Protein AF-R9A403-F1 (afdb_monomer_lite)

Radius of gyration: 10.73 Å; chains: 1; bounding box: 21×27×22 Å

Sequence (46 aa):
MDPDSGLCAGCFRTIEEIGNWSAMSEEERERIWSELPQRKAGNSLK

Foldseek 3Di:
DPPPQCADPPQRHHPCCVVCVVVDDPVRVVVVVVCRVVSNVVVVVD

Structure (mmCIF, N/CA/C/O backbone):
data_AF-R9A403-F1
#
_entry.id   AF-R9A403-F1
#
loop_
_atom_site.group_PDB
_atom_site.id
_atom_site.type_symbol
_atom_site.label_atom_id
_atom_site.label_alt_id
_atom_site.label_comp_id
_atom_site.label_asym_id
_atom_site.label_entity_id
_atom_site.label_seq_id
_atom_site.pdbx_PDB_ins_code
_atom_site.Cartn_x
_atom_site.Cartn_y
_atom_site.Cartn_z
_atom_site.occupancy
_atom_site.B_iso_or_equiv
_atom_site.auth_seq_id
_atom_site.auth_comp_id
_atom_site.auth_asym_id
_atom_site.auth_atom_id
_atom_site.pdbx_PDB_model_num
ATOM 1 N N . MET A 1 1 ? 6.648 -1.726 -6.982 1.00 84.69 1 MET A N 1
ATOM 2 C CA . MET A 1 1 ? 5.383 -1.703 -7.744 1.00 84.69 1 MET A CA 1
ATOM 3 C C . MET A 1 1 ? 5.542 -2.684 -8.885 1.00 84.69 1 MET A C 1
ATOM 5 O O . MET A 1 1 ? 6.622 -2.713 -9.463 1.00 84.69 1 MET A O 1
ATOM 9 N N . ASP A 1 2 ? 4.531 -3.504 -9.140 1.00 88.00 2 ASP A N 1
ATOM 10 C CA . ASP A 1 2 ? 4.437 -4.347 -10.327 1.00 88.00 2 ASP A CA 1
ATOM 11 C C . ASP A 1 2 ? 4.253 -3.444 -11.562 1.00 88.00 2 ASP A C 1
ATOM 13 O O . ASP A 1 2 ? 3.316 -2.639 -11.565 1.00 88.00 2 ASP A O 1
ATOM 17 N N . PRO A 1 3 ? 5.145 -3.504 -12.569 1.00 86.88 3 PRO A N 1
ATOM 18 C CA . PRO A 1 3 ? 5.097 -2.599 -13.719 1.00 86.88 3 PRO A CA 1
ATOM 19 C C . PRO A 1 3 ? 3.828 -2.734 -14.562 1.00 86.88 3 PRO A C 1
ATOM 21 O O . PRO A 1 3 ? 3.398 -1.758 -15.168 1.00 86.88 3 PRO A O 1
ATOM 24 N N . ASP A 1 4 ? 3.223 -3.922 -14.583 1.00 87.56 4 ASP A N 1
ATOM 25 C CA . ASP A 1 4 ? 2.104 -4.212 -15.473 1.00 87.56 4 ASP A CA 1
ATOM 26 C C . ASP A 1 4 ? 0.738 -3.881 -14.850 1.00 87.56 4 ASP A C 1
ATOM 28 O O . ASP A 1 4 ? -0.194 -3.516 -15.562 1.00 87.56 4 ASP A O 1
ATOM 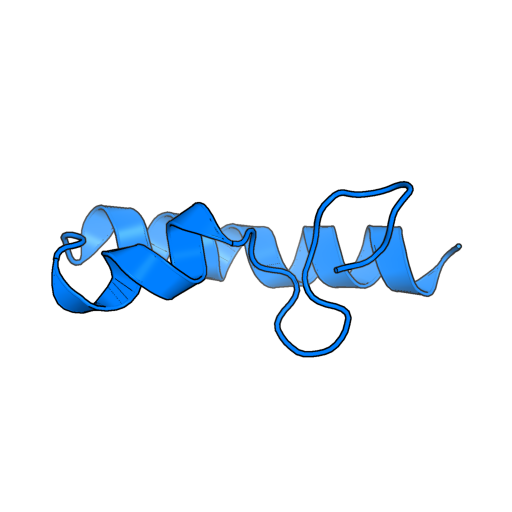32 N N . SER A 1 5 ? 0.577 -4.070 -13.537 1.00 90.19 5 SER A N 1
ATOM 33 C CA . SER A 1 5 ? -0.666 -3.777 -12.805 1.00 90.19 5 SER A CA 1
ATOM 34 C C . SER A 1 5 ? -0.644 -2.430 -12.084 1.00 90.19 5 SER A C 1
ATOM 36 O O . SER A 1 5 ? -1.700 -1.931 -11.703 1.00 90.19 5 SER A O 1
ATOM 38 N N . GLY A 1 6 ? 0.536 -1.847 -11.855 1.00 93.00 6 GLY A N 1
ATOM 39 C CA . GLY A 1 6 ? 0.683 -0.633 -11.050 1.00 93.00 6 GLY A CA 1
ATOM 40 C C . GLY A 1 6 ? 0.420 -0.847 -9.554 1.00 93.00 6 GLY A C 1
ATOM 41 O O . GLY A 1 6 ? 0.236 0.124 -8.823 1.00 93.00 6 GLY A O 1
ATOM 42 N N . LEU A 1 7 ? 0.395 -2.098 -9.080 1.00 95.88 7 LEU A N 1
ATOM 43 C CA . LEU A 1 7 ? 0.111 -2.438 -7.685 1.00 95.88 7 LEU A CA 1
ATOM 44 C C . LEU A 1 7 ? 1.376 -2.813 -6.909 1.00 95.88 7 LEU A C 1
ATOM 46 O O . LEU A 1 7 ? 2.376 -3.289 -7.444 1.00 95.88 7 LEU A O 1
ATOM 50 N N . CYS A 1 8 ? 1.352 -2.640 -5.593 1.00 95.44 8 CYS A N 1
ATOM 51 C CA . CYS A 1 8 ? 2.375 -3.190 -4.716 1.00 95.44 8 CYS A CA 1
ATOM 52 C C . CYS A 1 8 ? 2.275 -4.724 -4.660 1.00 95.44 8 CYS A C 1
ATOM 54 O O . CYS A 1 8 ? 1.224 -5.261 -4.323 1.00 95.44 8 CYS A O 1
ATOM 56 N N . ALA A 1 9 ? 3.387 -5.430 -4.886 1.00 91.62 9 ALA A N 1
ATOM 57 C CA . ALA A 1 9 ? 3.437 -6.897 -4.884 1.00 91.62 9 ALA A CA 1
ATOM 58 C C . ALA A 1 9 ? 3.108 -7.550 -3.522 1.00 91.62 9 ALA A C 1
ATOM 60 O O . ALA A 1 9 ? 2.848 -8.747 -3.462 1.00 91.62 9 ALA A O 1
ATOM 61 N N . GLY A 1 10 ? 3.138 -6.784 -2.424 1.00 92.06 10 GLY A N 1
ATOM 62 C CA . GLY A 1 10 ? 2.801 -7.281 -1.087 1.00 92.06 10 GLY A CA 1
ATOM 63 C C . GLY A 1 10 ? 1.358 -6.994 -0.673 1.00 92.06 10 GLY A C 1
ATOM 64 O O . GLY A 1 10 ? 0.643 -7.890 -0.231 1.00 92.06 10 GLY A O 1
ATOM 65 N N . CYS A 1 11 ? 0.928 -5.735 -0.790 1.00 95.50 11 CYS A N 1
ATOM 66 C CA . CYS A 1 11 ? -0.375 -5.290 -0.287 1.00 95.50 11 CYS A CA 1
ATOM 67 C C . CYS A 1 11 ? -1.434 -5.063 -1.372 1.00 95.50 11 CYS A C 1
ATOM 69 O O . CYS A 1 11 ? -2.574 -4.783 -1.020 1.00 95.50 11 CYS A O 1
ATOM 71 N N . PHE A 1 12 ? -1.080 -5.179 -2.658 1.00 96.75 12 PHE A N 1
ATOM 72 C CA . PHE A 1 12 ? -1.981 -5.017 -3.810 1.00 96.75 12 PHE A CA 1
ATOM 73 C C . PHE A 1 12 ? -2.720 -3.665 -3.856 1.00 96.75 12 PHE A C 1
ATOM 75 O O . PHE A 1 12 ? -3.805 -3.549 -4.427 1.00 96.75 12 PHE A O 1
ATOM 82 N N . ARG A 1 13 ? -2.112 -2.638 -3.252 1.00 97.06 13 ARG A N 1
ATOM 83 C CA . ARG A 1 13 ? -2.532 -1.233 -3.318 1.00 97.06 13 ARG A CA 1
ATOM 84 C C . ARG A 1 13 ? -1.669 -0.438 -4.290 1.00 97.06 13 ARG A C 1
ATOM 86 O O . ARG A 1 13 ? -0.524 -0.828 -4.535 1.00 97.06 13 ARG A O 1
ATOM 93 N N . THR A 1 14 ? -2.188 0.675 -4.795 1.00 96.62 14 THR A N 1
ATOM 94 C CA . THR A 1 14 ? -1.403 1.651 -5.566 1.00 96.62 14 THR A CA 1
ATOM 95 C C . THR A 1 14 ? -0.507 2.486 -4.646 1.00 96.62 14 THR A C 1
ATOM 97 O O . THR A 1 14 ? -0.643 2.463 -3.418 1.00 96.62 14 THR A O 1
ATOM 100 N N . ILE A 1 15 ? 0.431 3.238 -5.227 1.00 95.88 15 ILE A N 1
ATOM 101 C CA . ILE A 1 15 ? 1.306 4.122 -4.448 1.00 95.88 15 ILE A CA 1
ATOM 102 C C . ILE A 1 15 ? 0.530 5.285 -3.816 1.00 95.88 15 ILE A C 1
ATOM 104 O O . ILE A 1 15 ? 0.828 5.664 -2.685 1.00 95.88 15 ILE A O 1
ATOM 108 N N . GLU A 1 16 ? -0.499 5.800 -4.492 1.00 96.12 16 GLU A N 1
ATOM 109 C CA . GLU A 1 16 ? -1.376 6.852 -3.973 1.00 96.12 16 GLU A CA 1
ATOM 110 C C . GLU A 1 16 ? -2.181 6.354 -2.772 1.00 96.12 16 GLU A C 1
ATOM 112 O O . GLU A 1 16 ? -2.271 7.047 -1.760 1.00 96.12 16 GLU A O 1
ATOM 117 N N . GLU A 1 17 ? -2.717 5.133 -2.850 1.00 97.31 17 GLU A N 1
ATOM 118 C CA . GLU A 1 17 ? -3.448 4.511 -1.744 1.00 9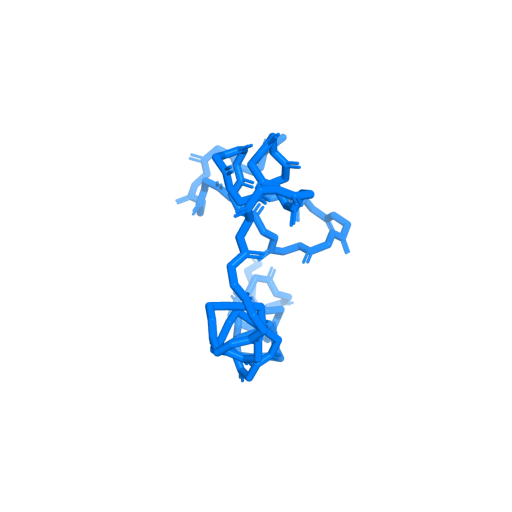7.31 17 GLU A CA 1
ATOM 119 C C . GLU A 1 17 ? -2.551 4.300 -0.517 1.00 97.31 17 GLU A C 1
ATOM 121 O O . GLU A 1 17 ? -2.989 4.489 0.615 1.00 97.31 17 GLU A O 1
ATOM 126 N N . ILE A 1 18 ? -1.285 3.926 -0.727 1.00 96.94 18 ILE A N 1
ATOM 127 C CA . ILE A 1 18 ? -0.313 3.752 0.360 1.00 96.94 18 ILE A CA 1
ATOM 128 C C . ILE A 1 18 ? 0.071 5.106 0.968 1.00 96.94 18 ILE A C 1
ATOM 130 O O . ILE A 1 18 ? 0.088 5.240 2.191 1.00 96.94 18 ILE A O 1
ATOM 134 N N . GLY A 1 19 ? 0.370 6.103 0.130 1.00 97.19 19 GLY A N 1
ATOM 135 C CA . GLY A 1 19 ? 0.814 7.425 0.573 1.00 97.19 19 GLY A CA 1
ATOM 136 C C . GLY A 1 19 ? -0.270 8.219 1.303 1.00 97.19 19 GLY A C 1
ATOM 137 O O . GLY A 1 19 ? 0.028 8.901 2.280 1.00 97.19 19 GLY A O 1
ATOM 138 N N . ASN A 1 20 ? -1.528 8.084 0.878 1.00 97.31 20 ASN A N 1
ATOM 139 C CA . ASN A 1 20 ? -2.654 8.835 1.438 1.00 97.31 20 ASN A CA 1
ATOM 140 C C . ASN A 1 20 ? -3.445 8.060 2.501 1.00 97.31 20 ASN A C 1
ATOM 142 O O . ASN A 1 20 ? -4.437 8.575 3.012 1.00 97.31 20 ASN A O 1
ATOM 146 N N . TRP A 1 21 ? -3.018 6.848 2.871 1.00 96.50 21 TRP A N 1
ATOM 147 C CA . TRP A 1 21 ? -3.796 5.947 3.727 1.00 96.50 21 TRP A CA 1
ATOM 148 C C . TRP A 1 21 ? -4.280 6.593 5.034 1.00 96.50 21 TRP A C 1
ATOM 150 O O . TRP A 1 21 ? -5.426 6.406 5.445 1.00 96.50 21 TRP A O 1
ATOM 160 N N . SER A 1 22 ? -3.424 7.378 5.694 1.00 96.69 22 SER A N 1
ATOM 161 C CA . SER A 1 22 ? -3.753 8.058 6.953 1.00 96.69 22 SER A CA 1
ATOM 162 C C . SER A 1 22 ? -4.770 9.191 6.793 1.00 96.69 22 SER A C 1
ATOM 164 O O . SER A 1 22 ? -5.496 9.472 7.743 1.00 96.69 22 SER A O 1
ATOM 166 N N . ALA A 1 23 ? -4.849 9.803 5.610 1.00 97.56 23 ALA A N 1
ATOM 167 C CA . ALA A 1 23 ? -5.756 10.905 5.300 1.00 97.56 23 ALA A CA 1
ATOM 168 C C . ALA A 1 23 ? -7.107 10.444 4.727 1.00 97.56 23 ALA A C 1
ATOM 170 O O . ALA A 1 23 ? -8.059 11.216 4.747 1.00 97.56 23 ALA A O 1
ATOM 171 N N . MET A 1 24 ? -7.190 9.204 4.237 1.00 97.69 24 MET A N 1
ATOM 172 C CA . MET A 1 24 ? -8.429 8.617 3.722 1.00 97.69 24 MET A CA 1
ATOM 173 C C . MET A 1 24 ? -9.505 8.482 4.802 1.00 97.69 24 MET A C 1
ATOM 175 O O . MET A 1 24 ? -9.202 8.171 5.962 1.00 97.69 24 MET A O 1
ATOM 179 N N . SER A 1 25 ? -10.761 8.653 4.394 1.00 98.06 25 SER A N 1
ATOM 180 C CA . SER A 1 25 ? -11.929 8.365 5.218 1.00 98.06 25 SER A CA 1
ATOM 181 C C . SER A 1 25 ? -12.083 6.860 5.464 1.00 98.06 25 SER A C 1
ATOM 183 O O . SER A 1 25 ? -11.415 6.021 4.850 1.00 98.06 25 SER A O 1
ATOM 185 N N . GLU A 1 26 ? -12.956 6.499 6.400 1.00 97.69 26 GLU A N 1
ATOM 186 C CA . GLU A 1 26 ? -13.248 5.094 6.681 1.00 97.69 26 GLU A CA 1
ATOM 187 C C . GLU A 1 26 ? -13.894 4.412 5.469 1.00 97.69 26 GLU A C 1
ATOM 189 O O . GLU A 1 26 ? -13.459 3.3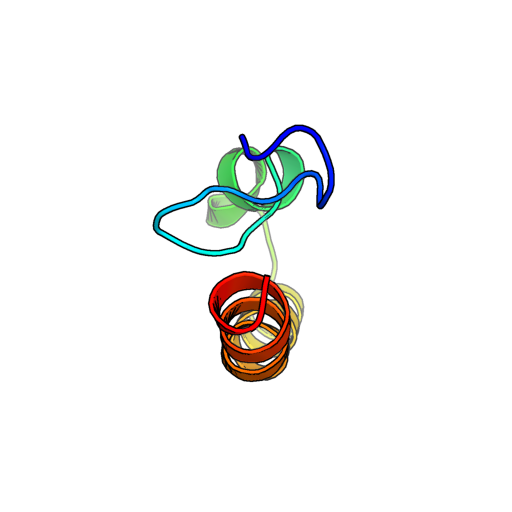33 5.072 1.00 97.69 26 GLU A O 1
ATOM 194 N N . GLU A 1 27 ? -14.815 5.097 4.791 1.00 97.94 27 GLU A N 1
ATOM 195 C CA . GLU A 1 27 ? -15.500 4.599 3.596 1.00 97.94 27 GLU A CA 1
ATOM 196 C C . GLU A 1 27 ? -14.525 4.352 2.432 1.00 97.94 27 GLU A C 1
ATOM 198 O O . GLU A 1 27 ? -14.628 3.353 1.715 1.00 97.94 27 GLU A O 1
ATOM 203 N N . GLU A 1 28 ? -13.540 5.238 2.246 1.00 97.50 28 GLU A N 1
ATOM 204 C CA . GLU A 1 28 ? -12.490 5.061 1.237 1.00 97.50 28 GLU A CA 1
ATOM 205 C C . GLU A 1 28 ? -11.621 3.834 1.542 1.00 97.50 28 GLU A C 1
ATOM 207 O O . GLU A 1 28 ? -11.324 3.031 0.651 1.00 97.50 28 GLU A O 1
ATOM 212 N N . ARG A 1 29 ? -11.245 3.647 2.813 1.00 97.94 29 ARG A N 1
ATOM 213 C CA . ARG A 1 29 ? -10.451 2.490 3.250 1.00 97.94 29 ARG A CA 1
ATOM 214 C C . ARG A 1 29 ? -11.222 1.183 3.104 1.00 97.94 29 ARG A C 1
ATOM 216 O O . ARG A 1 29 ? -10.644 0.201 2.634 1.00 97.94 29 ARG A O 1
ATOM 223 N N . GLU A 1 30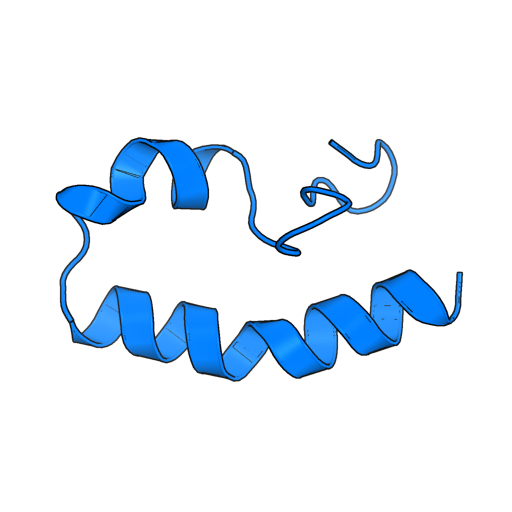 ? -12.501 1.168 3.469 1.00 97.94 30 GLU A N 1
ATOM 224 C CA . GLU A 1 30 ? -13.384 0.009 3.312 1.00 97.94 30 GLU A CA 1
ATOM 225 C C . GLU A 1 30 ? -13.517 -0.398 1.848 1.00 97.94 30 GLU A C 1
ATOM 227 O O . GLU A 1 30 ? -13.367 -1.578 1.513 1.00 97.94 30 GLU A O 1
ATOM 232 N N . ARG A 1 31 ? -13.715 0.581 0.958 1.00 97.69 31 ARG A N 1
ATOM 233 C CA . ARG A 1 31 ? -13.750 0.331 -0.482 1.00 97.69 31 ARG A CA 1
ATOM 234 C C . ARG A 1 31 ? -12.463 -0.337 -0.954 1.00 97.69 31 ARG A C 1
ATOM 236 O O . ARG A 1 31 ? -12.532 -1.395 -1.580 1.00 97.69 31 ARG A O 1
ATOM 243 N N . ILE A 1 32 ? -11.301 0.216 -0.602 1.00 97.00 32 ILE A N 1
ATOM 244 C CA . ILE A 1 32 ? -10.006 -0.366 -0.981 1.00 97.00 32 ILE A CA 1
ATOM 245 C C . ILE A 1 32 ? -9.889 -1.795 -0.448 1.00 97.00 32 ILE A C 1
ATOM 247 O O . ILE A 1 32 ? -9.536 -2.699 -1.203 1.00 97.00 32 ILE A O 1
ATOM 251 N N . TRP A 1 33 ? -10.220 -2.033 0.825 1.00 97.06 33 TRP A N 1
ATOM 252 C CA . TRP A 1 33 ? -10.185 -3.374 1.414 1.00 97.06 33 TRP A CA 1
ATOM 253 C C . TRP A 1 33 ? -11.091 -4.374 0.700 1.00 97.06 33 TRP A C 1
ATOM 255 O O . TRP A 1 33 ? -10.674 -5.517 0.516 1.00 97.06 33 TRP A O 1
ATOM 265 N N . SER A 1 34 ? -12.278 -3.955 0.259 1.00 97.69 34 SER A N 1
ATOM 266 C CA . SER A 1 34 ? -13.198 -4.819 -0.487 1.00 97.69 34 SER A CA 1
ATOM 267 C C . SER A 1 34 ? -12.649 -5.239 -1.860 1.00 97.69 34 SER A C 1
ATOM 269 O O . SER A 1 34 ? -12.929 -6.342 -2.331 1.00 97.69 34 SER A O 1
ATOM 271 N N . GLU A 1 35 ? -11.811 -4.402 -2.477 1.00 96.50 35 GLU A N 1
ATOM 272 C CA . GLU A 1 35 ? -11.220 -4.647 -3.796 1.00 96.50 35 GLU A CA 1
ATOM 273 C C . GLU A 1 35 ? -9.923 -5.485 -3.722 1.00 96.50 35 GLU A C 1
ATOM 275 O O . GLU A 1 35 ? -9.591 -6.200 -4.675 1.00 96.50 35 GLU A O 1
ATOM 280 N N . LEU A 1 36 ? -9.196 -5.469 -2.592 1.00 96.06 36 LEU A N 1
ATOM 281 C CA . LEU A 1 36 ? -7.909 -6.176 -2.437 1.00 96.06 36 LEU A CA 1
ATOM 282 C C . LEU A 1 36 ? -7.945 -7.678 -2.775 1.00 96.06 36 LEU A C 1
ATOM 284 O O . LEU A 1 36 ? -7.010 -8.137 -3.437 1.00 96.06 36 LEU A O 1
ATOM 288 N N . PRO A 1 37 ? -8.959 -8.473 -2.370 1.00 95.56 37 PRO A N 1
ATOM 289 C CA . PRO A 1 37 ? -9.004 -9.895 -2.708 1.00 95.56 37 PRO A CA 1
ATOM 290 C C . PRO A 1 37 ? -9.033 -10.134 -4.220 1.00 95.56 37 PRO A C 1
ATOM 292 O O . PRO A 1 37 ? -8.340 -11.019 -4.720 1.00 95.56 37 PRO A O 1
ATOM 295 N N . GLN A 1 38 ? -9.793 -9.314 -4.952 1.00 94.75 38 GLN A N 1
ATOM 296 C CA . GLN A 1 38 ? -9.910 -9.410 -6.406 1.00 94.75 38 GLN A CA 1
ATOM 297 C C . GLN A 1 38 ? -8.601 -9.004 -7.084 1.00 94.75 38 GLN A C 1
ATOM 299 O O . GLN A 1 38 ? -8.104 -9.729 -7.947 1.00 94.75 38 GLN A O 1
ATOM 304 N N . ARG A 1 39 ? -7.988 -7.901 -6.634 1.00 95.06 39 ARG A N 1
ATOM 305 C CA . ARG A 1 39 ? -6.673 -7.448 -7.114 1.00 95.06 39 ARG A CA 1
ATOM 306 C C . ARG A 1 39 ? -5.599 -8.517 -6.893 1.00 95.06 39 ARG A C 1
ATOM 308 O O 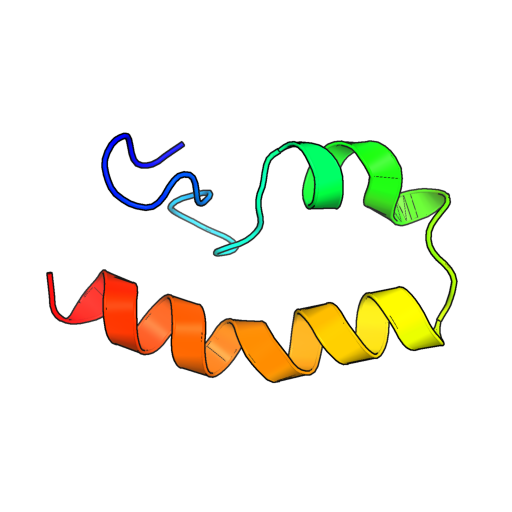. ARG A 1 39 ? -4.846 -8.834 -7.810 1.00 95.06 39 ARG A O 1
ATOM 315 N N . LYS A 1 40 ? -5.572 -9.136 -5.707 1.00 93.81 40 LYS A N 1
ATOM 316 C CA . LYS A 1 40 ? -4.653 -10.236 -5.383 1.00 93.81 40 LYS A CA 1
ATOM 317 C C . LYS A 1 40 ? -4.876 -11.446 -6.284 1.00 93.81 40 LYS A C 1
ATOM 319 O O . LYS A 1 40 ? -3.899 -12.001 -6.778 1.00 93.81 40 LYS A O 1
ATOM 324 N N . ALA A 1 41 ? -6.124 -11.861 -6.495 1.00 92.25 41 ALA A N 1
ATOM 325 C CA . ALA A 1 41 ? -6.438 -12.996 -7.357 1.00 92.25 41 ALA A CA 1
ATOM 326 C C . ALA A 1 41 ? -5.981 -12.739 -8.800 1.00 92.25 41 ALA A C 1
ATOM 328 O O . ALA A 1 41 ? -5.249 -13.551 -9.356 1.00 92.25 41 ALA A O 1
ATOM 329 N N . GLY A 1 42 ? -6.317 -11.575 -9.364 1.00 88.31 42 GLY A N 1
ATOM 330 C CA . GLY A 1 42 ? -5.884 -11.185 -10.708 1.00 88.31 42 GLY A CA 1
ATOM 331 C C . GLY A 1 42 ? -4.362 -11.100 -10.858 1.00 88.31 42 GLY A C 1
ATOM 332 O O . GLY A 1 42 ? -3.831 -11.469 -11.899 1.00 88.31 42 GLY A O 1
ATOM 333 N N . ASN A 1 43 ? -3.650 -10.680 -9.809 1.00 87.31 43 ASN A N 1
ATOM 334 C CA . ASN A 1 43 ? -2.189 -10.592 -9.821 1.00 87.31 43 ASN A CA 1
ATOM 335 C C . ASN A 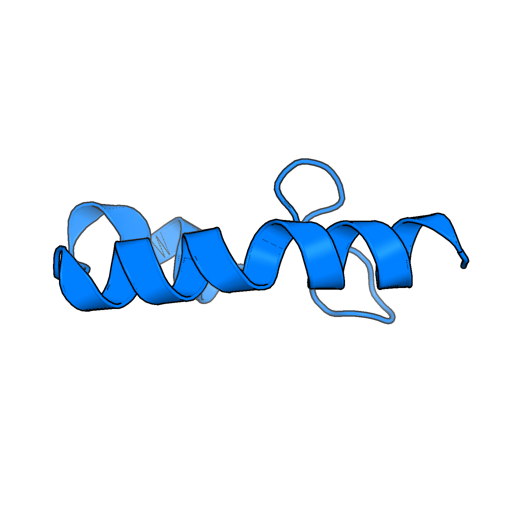1 43 ? -1.482 -11.922 -9.501 1.00 87.31 43 ASN A C 1
ATOM 337 O O . ASN A 1 43 ? -0.306 -12.061 -9.806 1.00 87.31 43 ASN A O 1
ATOM 341 N N . SER A 1 44 ? -2.154 -12.880 -8.855 1.00 78.56 44 SER A N 1
ATOM 342 C CA . SER A 1 44 ? -1.586 -14.207 -8.534 1.00 78.56 44 SER A CA 1
ATOM 343 C C . SER A 1 44 ? -1.783 -15.221 -9.666 1.00 78.56 44 SER A C 1
ATOM 345 O O . SER A 1 44 ? -1.187 -16.292 -9.639 1.00 78.56 44 SER A O 1
ATOM 347 N N . LEU A 1 45 ? -2.661 -14.905 -10.622 1.00 70.56 45 LEU A N 1
ATOM 348 C CA . LEU A 1 45 ? -2.928 -15.689 -11.832 1.00 70.56 45 LEU A CA 1
ATOM 349 C C . LEU A 1 45 ? -2.078 -15.242 -13.035 1.00 70.56 45 LEU A C 1
ATOM 351 O O . LEU A 1 45 ? -2.246 -15.780 -14.128 1.00 70.56 45 LEU A O 1
ATOM 355 N N . LYS A 1 46 ? -1.219 -14.242 -12.830 1.00 59.56 46 LYS A N 1
ATOM 356 C CA . LYS A 1 46 ? -0.236 -13.742 -13.789 1.00 59.56 46 LYS A CA 1
ATOM 357 C C . LYS A 1 46 ? 1.065 -14.521 -13.641 1.00 59.56 46 LYS A C 1
ATOM 359 O O . LYS A 1 46 ? 1.650 -14.855 -14.692 1.00 59.56 46 LYS A O 1
#

pLDDT: mean 93.16, std 7.42, range [59.56, 98.06]

Secondary structure (DSSP, 8-state):
--TTT-S-TTT---HHHHHTTTTS-HHHHHHHHHHHHHHHHHHH--

Organism: NCBI:txid1218599

InterPro domains:
  IPR010710 Protein of unknown function DUF1289 [PF06945] (1-40)
  IPR010710 Protein of unknown function DUF1289 [PTHR35175] (2-44)